Protein AF-A0A810Q673-F1 (afdb_monomer)

Secondary structure (DSSP, 8-state):
-----------SSS----EEEEEETTPPP-EE-TT---GGGSEEEEEE-SS-EEEEEE-TTS-EEEEEE-SSEEEEEESSPPEEPTTS-EE----S---

Sequence (99 aa):
MYSLTCYGRMWAKGGEIVFTYIVEKGANLKIHTPGIKDMSQIKTKTIQKPDCIYMQSDYPSGWHIEVEQRSDKIVIYSNYQLTQNEDGSFNAPTKLSDL

Radius of gyration: 13.74 Å; Cα contacts (8 Å, |Δi|>4): 172; chains: 1; bounding box: 32×30×33 Å

Foldseek 3Di:
DWDQPQDFDDDPDDDQGKRKGKFWPPDDEAEAEPPDPDPVQWDKDWDDDPFFIKIWIQHPQRKIKIWTHGPGIIMIIISDDWDADPVRYTYDDDHDDPD

Mean predicted aligned error: 8.16 Å

Solvent-accessible surface area (backbone atoms only — not comparable to full-atom values): 6146 Å² total; per-residue (Å²): 133,79,67,81,62,76,62,67,71,83,70,96,77,78,89,73,64,46,42,35,45,58,44,56,67,90,63,82,87,48,74,45,62,74,90,66,89,52,73,88,60,44,51,72,48,78,47,85,51,100,74,31,42,36,39,39,39,42,37,86,69,74,48,39,41,36,37,40,42,41,96,64,33,36,42,35,40,20,64,55,70,66,50,74,46,97,88,68,33,32,33,51,73,79,64,84,78,89,121

pLDDT: mean 78.64, std 20.81, range [30.67, 95.88]

Organism: NCBI:txid2714358

Nearest PDB structures (foldseek):
  3c6k-assembly1_A  TM=8.029E-01  e=5.233E-01  Homo sapiens
  3fek-assembly2_B  TM=4.983E-01  e=2.463E+00  Homo sapiens
  7sh2-assembly1_G  TM=8.357E-01  e=9.818E+00  Saccharomyces cerevisiae
  7stb-assembly1_F  TM=5.663E-01  e=6.666E+00  Saccharomyces cerevisiae S288C

Structure (mmCIF, N/CA/C/O backbone):
data_AF-A0A810Q673-F1
#
_entry.id   AF-A0A810Q673-F1
#
loop_
_atom_site.group_PDB
_atom_site.id
_atom_site.type_symbol
_atom_site.label_atom_id
_atom_site.label_alt_id
_atom_site.label_comp_id
_atom_site.label_asym_id
_atom_site.label_entity_id
_atom_site.label_seq_id
_atom_site.pdbx_PDB_ins_code
_atom_site.Cartn_x
_atom_site.Cartn_y
_atom_site.Cartn_z
_atom_site.occupancy
_atom_site.B_iso_or_equiv
_atom_site.auth_seq_id
_atom_site.auth_comp_id
_atom_site.auth_asym_id
_atom_site.auth_atom_id
_atom_site.pdbx_PDB_model_num
ATOM 1 N N . MET A 1 1 ? -7.934 -14.739 5.819 1.00 30.67 1 MET A N 1
ATOM 2 C CA . MET A 1 1 ? -8.261 -14.892 4.387 1.00 30.67 1 MET A CA 1
ATOM 3 C C . MET A 1 1 ? -8.503 -13.492 3.852 1.00 30.67 1 MET A C 1
ATOM 5 O O . MET A 1 1 ? -9.490 -12.886 4.238 1.00 30.67 1 MET A O 1
ATOM 9 N N . TYR A 1 2 ? -7.563 -12.924 3.098 1.00 37.31 2 TYR A N 1
ATOM 10 C CA . TYR A 1 2 ? -7.761 -11.609 2.487 1.00 37.31 2 TYR A CA 1
ATOM 11 C C . TYR A 1 2 ? -8.627 -11.811 1.243 1.00 37.31 2 TYR A C 1
ATOM 13 O O . TYR A 1 2 ? -8.223 -12.542 0.341 1.00 37.31 2 TYR A O 1
ATOM 21 N N . SER A 1 3 ? -9.834 -11.242 1.209 1.00 32.50 3 SER A N 1
ATOM 22 C CA . SER A 1 3 ? -10.621 -11.246 -0.026 1.00 32.50 3 SER A CA 1
ATOM 23 C C . SER A 1 3 ? -10.050 -10.170 -0.951 1.00 32.50 3 SER A C 1
ATOM 25 O O . SER A 1 3 ? -10.164 -8.975 -0.675 1.00 32.50 3 SER A O 1
ATOM 27 N N . LEU A 1 4 ? -9.384 -10.587 -2.029 1.00 38.06 4 LEU A N 1
ATOM 28 C CA . LEU A 1 4 ? -9.077 -9.713 -3.158 1.00 38.06 4 LEU A CA 1
ATOM 29 C C . LEU A 1 4 ? -10.390 -9.450 -3.890 1.00 38.06 4 LEU A C 1
ATOM 31 O O . LEU A 1 4 ? -10.757 -10.167 -4.816 1.00 38.06 4 LEU A O 1
ATOM 35 N N . THR A 1 5 ? -11.132 -8.447 -3.435 1.00 37.78 5 THR A N 1
ATOM 36 C CA . THR A 1 5 ? -12.312 -7.994 -4.164 1.00 37.78 5 THR A CA 1
ATOM 37 C C . THR A 1 5 ? -11.918 -6.767 -4.975 1.00 37.78 5 THR A C 1
ATOM 39 O O . THR A 1 5 ? -11.925 -5.644 -4.474 1.00 37.78 5 THR A O 1
ATOM 42 N N . CYS A 1 6 ? -11.509 -6.997 -6.225 1.00 33.91 6 CYS A N 1
ATOM 43 C CA . CYS A 1 6 ? -11.151 -5.958 -7.189 1.00 33.91 6 CYS A CA 1
ATOM 44 C C . CYS A 1 6 ? -12.400 -5.162 -7.614 1.00 33.91 6 CYS A C 1
ATOM 46 O O . CYS A 1 6 ? -12.950 -5.387 -8.688 1.00 33.91 6 CYS A O 1
ATOM 48 N N . TYR A 1 7 ? -12.871 -4.234 -6.782 1.00 41.34 7 TYR A N 1
ATOM 49 C CA . TYR A 1 7 ? -13.841 -3.224 -7.207 1.00 41.34 7 TYR A CA 1
ATOM 50 C C . TYR A 1 7 ? -13.082 -2.000 -7.723 1.00 41.34 7 TYR A C 1
ATOM 52 O O . TYR A 1 7 ? -12.580 -1.195 -6.943 1.00 41.34 7 TYR A O 1
ATOM 60 N N . GLY A 1 8 ? -12.984 -1.864 -9.047 1.00 38.12 8 GLY A N 1
ATOM 61 C CA . GLY A 1 8 ? -12.432 -0.670 -9.683 1.00 38.12 8 GLY A CA 1
ATOM 62 C C . GLY A 1 8 ? -13.309 0.548 -9.388 1.00 38.12 8 GLY A C 1
ATOM 63 O O . GLY A 1 8 ? -14.420 0.663 -9.902 1.00 38.12 8 GLY A O 1
ATOM 64 N N . ARG A 1 9 ? -12.821 1.467 -8.550 1.00 41.94 9 ARG A N 1
ATOM 65 C CA . ARG A 1 9 ? -13.411 2.798 -8.374 1.00 41.94 9 ARG A CA 1
ATOM 66 C C . ARG A 1 9 ? -12.855 3.699 -9.485 1.00 41.94 9 ARG A C 1
ATOM 68 O O . ARG A 1 9 ? -11.670 4.007 -9.493 1.00 41.94 9 ARG A O 1
ATOM 75 N N . MET A 1 10 ? -13.698 4.062 -10.453 1.00 33.75 10 MET A N 1
ATOM 76 C CA . MET A 1 10 ? -13.328 4.920 -11.586 1.00 33.75 10 MET A CA 1
ATOM 77 C C . MET A 1 10 ? -12.987 6.338 -11.105 1.00 33.75 10 MET A C 1
ATOM 79 O O . MET A 1 10 ? -13.864 7.046 -10.611 1.00 33.75 10 MET A O 1
ATOM 83 N N . TRP A 1 11 ? -11.747 6.785 -11.310 1.00 41.94 11 TRP A N 1
ATOM 84 C CA . TRP A 1 11 ? -11.432 8.213 -11.295 1.00 41.94 11 TRP A CA 1
ATOM 85 C C . TRP A 1 11 ? -11.829 8.824 -12.640 1.00 41.94 11 TRP A C 1
ATOM 87 O O . TRP A 1 11 ? -11.436 8.362 -13.713 1.00 41.94 11 TRP A O 1
ATOM 97 N N . ALA A 1 12 ? -12.645 9.874 -12.597 1.00 34.41 12 ALA A N 1
ATOM 98 C CA . ALA A 1 12 ? -13.044 10.618 -13.780 1.00 34.41 12 ALA A CA 1
ATOM 99 C C . ALA A 1 12 ? -11.884 11.498 -14.282 1.00 34.41 12 ALA A C 1
ATOM 101 O O . ALA A 1 12 ? -11.783 12.662 -13.909 1.00 34.41 12 ALA A O 1
ATOM 102 N N . LYS A 1 13 ? -11.015 10.923 -15.120 1.00 34.69 13 LYS A N 1
ATOM 103 C CA . LYS A 1 13 ? -10.470 11.468 -16.383 1.00 34.69 13 LYS A CA 1
ATOM 104 C C . LYS A 1 13 ? -9.359 10.528 -16.869 1.00 34.69 13 LYS A C 1
ATOM 106 O O . LYS A 1 13 ? -8.213 10.669 -16.475 1.00 34.69 13 LYS A O 1
ATOM 111 N N . GLY A 1 14 ? -9.722 9.601 -17.758 1.00 34.59 14 GLY A N 1
ATOM 112 C CA . GLY A 1 14 ? -8.768 8.798 -18.530 1.00 34.59 14 GLY A CA 1
ATOM 113 C C . GLY A 1 14 ? -8.248 7.538 -17.833 1.00 34.59 14 GLY A C 1
ATOM 114 O O . GLY A 1 14 ? -7.124 7.519 -17.372 1.00 34.59 14 GLY A O 1
ATOM 115 N N . GLY A 1 15 ? -9.052 6.472 -17.825 1.00 45.56 15 GLY A N 1
ATOM 116 C CA . GLY A 1 15 ? -8.596 5.096 -18.089 1.00 45.56 15 GLY A CA 1
ATOM 117 C C . GLY A 1 15 ? -7.502 4.426 -17.242 1.00 45.56 15 GLY A C 1
ATOM 118 O O . GLY A 1 15 ? -7.033 3.380 -17.677 1.00 45.56 15 GLY A O 1
ATOM 119 N N . GLU A 1 16 ? -7.083 4.943 -16.087 1.00 58.28 16 GLU A N 1
ATOM 120 C CA . GLU A 1 16 ? -6.071 4.258 -15.267 1.00 58.28 16 GLU A CA 1
ATOM 121 C C . GLU A 1 16 ? -6.689 3.158 -14.385 1.00 58.28 16 GLU A C 1
ATOM 123 O O . GLU A 1 16 ? -7.702 3.357 -13.706 1.00 58.28 16 GLU A O 1
ATOM 128 N N . ILE A 1 17 ? -6.090 1.963 -14.423 1.00 67.25 17 ILE A N 1
ATOM 129 C CA . ILE A 1 17 ? -6.483 0.809 -13.605 1.00 67.25 17 ILE A CA 1
ATOM 130 C C . ILE A 1 17 ? -6.152 1.111 -12.138 1.00 67.25 17 ILE A C 1
ATOM 132 O O . ILE A 1 17 ? -5.014 1.431 -11.807 1.00 67.25 17 ILE A O 1
ATOM 136 N N . VAL A 1 18 ? -7.138 0.962 -11.248 1.00 82.31 18 VAL A N 1
ATOM 137 C CA . VAL A 1 18 ? -6.950 1.094 -9.794 1.00 82.31 18 VAL A CA 1
ATOM 138 C C . VAL A 1 18 ? -7.094 -0.270 -9.133 1.00 82.31 18 VAL A C 1
ATOM 140 O O . VAL A 1 18 ? -8.163 -0.885 -9.169 1.00 82.31 18 VAL A O 1
ATOM 143 N N . PHE A 1 19 ? -6.033 -0.725 -8.474 1.00 87.94 19 PHE A N 1
ATOM 144 C CA . PHE A 1 19 ? -6.039 -1.926 -7.647 1.00 87.94 19 PHE A CA 1
ATOM 145 C C . PHE A 1 19 ? -6.485 -1.571 -6.230 1.00 87.94 19 PHE A C 1
ATOM 147 O O . PHE A 1 19 ? -5.913 -0.678 -5.605 1.00 87.94 19 PHE A O 1
ATOM 154 N N . THR A 1 20 ? -7.505 -2.270 -5.726 1.00 90.94 20 THR A N 1
ATOM 155 C CA . THR A 1 20 ? -8.077 -2.024 -4.395 1.00 90.94 20 THR A CA 1
ATOM 156 C C . THR A 1 20 ? -7.857 -3.223 -3.484 1.00 90.94 20 THR A C 1
ATOM 158 O O . THR A 1 20 ? -8.160 -4.354 -3.862 1.00 90.94 20 THR A O 1
ATOM 161 N N . TYR A 1 21 ? -7.377 -2.969 -2.268 1.00 89.19 21 TYR A N 1
ATOM 162 C CA . TYR A 1 21 ? -7.133 -3.989 -1.250 1.00 89.19 21 TYR A CA 1
ATOM 163 C C . TYR A 1 21 ? -7.847 -3.605 0.043 1.00 89.19 21 TYR A C 1
ATOM 165 O O . TYR A 1 21 ? -7.806 -2.448 0.463 1.00 89.19 21 TYR A O 1
ATOM 173 N N . ILE A 1 22 ? -8.496 -4.580 0.680 1.00 91.06 22 ILE A N 1
ATOM 174 C CA . ILE A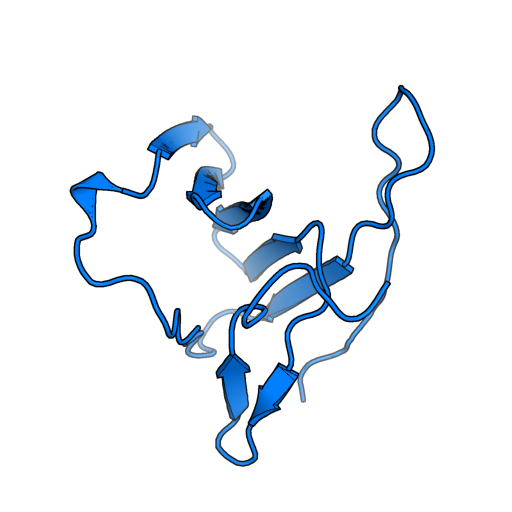 1 22 ? -9.186 -4.397 1.958 1.00 91.06 22 ILE A CA 1
ATOM 175 C C . ILE A 1 22 ? -8.465 -5.227 3.012 1.00 91.06 22 ILE A C 1
ATOM 177 O O . ILE A 1 22 ? -8.297 -6.439 2.869 1.00 91.06 22 ILE A O 1
ATOM 181 N N . VAL A 1 23 ? -8.041 -4.553 4.074 1.00 88.00 23 VAL A N 1
ATOM 182 C CA . VAL A 1 23 ? -7.408 -5.165 5.236 1.00 88.00 23 VAL A CA 1
ATOM 183 C C . VAL A 1 23 ? -8.376 -5.047 6.405 1.00 88.00 23 VAL A C 1
ATOM 185 O O . VAL A 1 23 ? -8.686 -3.946 6.860 1.00 88.00 23 VAL A O 1
ATOM 188 N N . GLU A 1 24 ? -8.867 -6.192 6.869 1.00 87.38 24 GLU A N 1
ATOM 189 C CA . GLU A 1 24 ? -9.787 -6.280 8.004 1.00 87.38 24 GLU A CA 1
ATOM 190 C C . GLU A 1 24 ? -9.116 -5.859 9.317 1.00 87.38 24 GLU A C 1
ATOM 192 O O . GLU A 1 24 ? -7.899 -5.992 9.496 1.00 87.38 24 GLU A O 1
ATOM 197 N N . LYS A 1 25 ? -9.919 -5.383 10.273 1.00 80.25 25 LYS A N 1
ATOM 198 C CA . LYS A 1 25 ? -9.446 -5.022 11.614 1.00 80.25 25 LYS A CA 1
ATOM 199 C C . LYS A 1 25 ? -8.620 -6.144 12.251 1.00 80.25 25 LYS A C 1
ATOM 201 O O . LYS A 1 25 ? -9.045 -7.293 12.318 1.00 80.25 25 LYS A O 1
ATOM 206 N N . GLY A 1 26 ? -7.456 -5.780 12.788 1.00 76.25 26 GLY A N 1
ATOM 207 C CA . GLY A 1 26 ? -6.552 -6.703 13.481 1.00 76.25 26 GLY A CA 1
ATOM 208 C C . GLY A 1 26 ? -5.562 -7.431 12.569 1.00 76.25 26 GLY A C 1
ATOM 209 O O . GLY A 1 26 ? -4.640 -8.062 13.080 1.00 76.25 26 GLY A O 1
ATOM 210 N N . ALA A 1 27 ? -5.688 -7.313 11.244 1.00 79.19 27 ALA A N 1
ATOM 211 C CA . ALA A 1 27 ? -4.649 -7.765 10.330 1.00 79.19 27 ALA A CA 1
ATOM 212 C C . ALA A 1 27 ? -3.485 -6.761 10.288 1.00 79.19 27 ALA A C 1
ATOM 214 O O . ALA A 1 27 ? -3.686 -5.546 10.279 1.00 79.19 27 ALA A O 1
ATOM 215 N N . ASN A 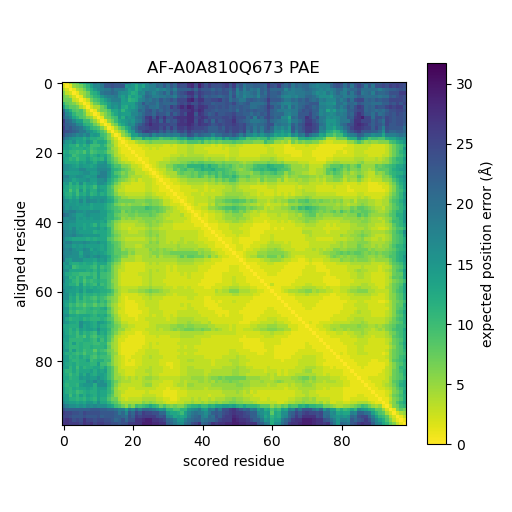1 28 ? -2.255 -7.275 10.252 1.00 78.00 28 ASN A N 1
ATOM 216 C CA . ASN A 1 28 ? -1.061 -6.450 10.108 1.00 78.00 28 ASN A CA 1
ATOM 217 C C . ASN A 1 28 ? -0.777 -6.224 8.617 1.00 78.00 28 ASN A C 1
ATOM 219 O O . ASN A 1 28 ? -0.531 -7.182 7.885 1.00 78.00 28 ASN A O 1
ATOM 223 N N . LEU A 1 29 ? -0.828 -4.971 8.166 1.00 82.31 29 LEU A N 1
ATOM 224 C CA . LEU A 1 29 ? -0.448 -4.597 6.808 1.00 82.31 29 LEU A CA 1
ATOM 225 C C . LEU A 1 29 ? 1.019 -4.178 6.793 1.00 82.31 29 LEU A C 1
ATOM 227 O O . LEU A 1 29 ? 1.400 -3.191 7.420 1.00 82.31 29 LEU A O 1
ATOM 231 N N . LYS A 1 30 ? 1.819 -4.882 5.998 1.00 90.06 30 LYS A N 1
ATOM 232 C CA . LYS A 1 30 ? 3.212 -4.530 5.741 1.00 90.06 30 LYS A CA 1
ATOM 233 C C . LYS A 1 30 ? 3.438 -4.426 4.241 1.00 90.06 30 LYS A C 1
ATOM 235 O O . LYS A 1 30 ? 3.252 -5.410 3.529 1.00 90.06 30 LYS A O 1
ATOM 240 N N . ILE A 1 31 ? 3.840 -3.243 3.780 1.00 90.25 31 ILE A N 1
ATOM 241 C CA . ILE A 1 31 ? 4.211 -3.000 2.384 1.00 90.25 31 ILE A CA 1
ATOM 242 C C . ILE A 1 31 ? 5.689 -2.623 2.335 1.00 90.25 31 ILE A C 1
ATOM 244 O O . ILE A 1 31 ? 6.109 -1.621 2.912 1.00 90.25 31 ILE A O 1
ATOM 248 N N . HIS A 1 32 ? 6.483 -3.436 1.655 1.00 91.31 32 HIS A N 1
ATOM 249 C CA . HIS A 1 32 ? 7.878 -3.160 1.364 1.00 91.31 32 HIS A CA 1
ATOM 250 C C . HIS A 1 32 ? 7.974 -2.205 0.178 1.00 91.31 32 HIS A C 1
ATOM 252 O O . HIS A 1 32 ? 7.376 -2.452 -0.866 1.00 91.31 32 HIS A O 1
ATOM 258 N N . THR A 1 33 ? 8.757 -1.136 0.316 1.00 89.12 33 THR A N 1
ATOM 259 C CA . THR A 1 33 ? 8.983 -0.138 -0.743 1.00 89.12 33 THR A CA 1
ATOM 260 C C . THR A 1 33 ? 10.432 -0.197 -1.247 1.00 89.12 33 THR A C 1
ATOM 262 O O . THR A 1 33 ? 11.219 0.718 -0.979 1.00 89.12 33 THR A O 1
ATOM 265 N N . PRO A 1 34 ? 10.841 -1.297 -1.909 1.00 85.38 34 PRO A N 1
ATOM 266 C CA . PRO A 1 34 ? 12.202 -1.459 -2.414 1.00 85.38 34 PRO A CA 1
ATOM 267 C C . PRO A 1 34 ? 12.594 -0.321 -3.364 1.00 85.38 34 PRO A C 1
ATOM 269 O O . PRO A 1 34 ? 11.798 0.156 -4.168 1.00 85.38 34 PRO A O 1
ATOM 272 N N . GLY A 1 35 ? 13.851 0.112 -3.280 1.00 82.44 35 GLY A N 1
ATOM 273 C CA . GLY A 1 35 ? 14.386 1.184 -4.123 1.00 82.44 35 GLY A CA 1
ATOM 274 C C . GLY A 1 35 ? 14.186 2.600 -3.578 1.00 82.44 35 GLY A C 1
ATOM 275 O O . GLY A 1 35 ? 14.831 3.517 -4.085 1.00 82.44 35 GLY A O 1
ATOM 276 N N . ILE A 1 36 ? 13.392 2.784 -2.519 1.00 85.56 36 ILE A N 1
ATOM 277 C CA . ILE A 1 36 ? 13.332 4.050 -1.781 1.00 85.56 36 ILE A CA 1
ATOM 278 C C . ILE A 1 36 ? 14.443 4.070 -0.737 1.00 85.56 36 ILE A C 1
ATOM 280 O O . ILE A 1 36 ? 14.471 3.245 0.173 1.00 85.56 36 ILE A O 1
ATOM 284 N N . LYS A 1 37 ? 15.388 4.998 -0.901 1.00 84.00 37 LYS A N 1
ATOM 285 C CA . LYS A 1 37 ? 16.545 5.148 0.000 1.00 84.00 37 LYS A CA 1
ATOM 286 C C . LYS A 1 37 ? 16.323 6.206 1.072 1.00 84.00 37 LYS A C 1
ATOM 288 O O . LYS A 1 37 ? 16.967 6.159 2.112 1.00 84.00 37 LYS A O 1
ATOM 293 N N . ASP A 1 38 ? 15.440 7.157 0.793 1.00 85.81 38 ASP A N 1
ATOM 294 C CA . ASP A 1 38 ? 15.134 8.278 1.668 1.00 85.81 38 ASP A CA 1
ATOM 295 C C . ASP A 1 38 ? 13.635 8.588 1.584 1.00 85.81 38 ASP A C 1
ATOM 297 O O . ASP A 1 38 ? 13.069 8.694 0.496 1.00 85.81 38 ASP A O 1
ATOM 301 N N . MET A 1 39 ? 12.997 8.734 2.745 1.00 84.06 39 MET A N 1
ATOM 302 C CA . MET A 1 39 ? 11.576 9.056 2.866 1.00 84.06 39 MET A CA 1
ATOM 303 C C . MET A 1 39 ? 11.250 10.459 2.348 1.00 84.06 39 MET A C 1
ATOM 305 O O . MET A 1 39 ? 10.117 10.691 1.935 1.00 84.06 39 MET A O 1
ATOM 309 N N . SER A 1 40 ? 12.227 11.374 2.302 1.00 90.31 40 SER A N 1
ATOM 310 C CA . SER A 1 40 ? 12.062 12.712 1.714 1.00 90.31 40 SER A CA 1
ATOM 311 C C . SER A 1 40 ? 11.704 12.677 0.220 1.00 90.31 40 SER A C 1
ATOM 313 O O . SER A 1 40 ? 11.169 13.643 -0.322 1.00 90.31 40 SER A O 1
ATOM 315 N N . GLN A 1 41 ? 11.964 11.547 -0.448 1.00 88.31 41 GLN A N 1
ATOM 316 C CA . GLN A 1 41 ? 11.636 11.320 -1.855 1.00 88.31 41 GLN A CA 1
ATOM 317 C C . GLN A 1 41 ? 10.142 11.067 -2.079 1.00 88.31 41 GLN A C 1
ATOM 319 O O . GLN A 1 41 ? 9.669 11.184 -3.209 1.00 88.31 41 GLN A O 1
ATOM 324 N N . ILE A 1 42 ? 9.409 10.701 -1.026 1.00 92.19 42 ILE A N 1
ATOM 325 C CA . ILE A 1 42 ? 7.983 10.399 -1.087 1.00 92.19 42 ILE A CA 1
ATOM 326 C C . ILE A 1 42 ? 7.217 11.671 -0.740 1.00 92.19 42 ILE A C 1
ATOM 328 O O . ILE A 1 42 ? 7.377 12.235 0.343 1.00 92.19 42 ILE A O 1
ATOM 332 N N . LYS A 1 43 ? 6.334 12.108 -1.637 1.00 95.00 43 LYS A N 1
ATOM 333 C CA . LYS A 1 43 ? 5.399 13.186 -1.312 1.00 95.00 43 LYS A CA 1
ATOM 334 C C . LYS A 1 43 ? 4.207 12.570 -0.609 1.00 95.00 43 LYS A C 1
ATOM 336 O O . LYS A 1 43 ? 3.487 11.778 -1.207 1.00 95.00 43 LYS A O 1
ATOM 341 N N . THR A 1 44 ? 4.010 12.925 0.652 1.00 94.00 44 THR A N 1
ATOM 342 C CA . THR A 1 44 ? 2.912 12.395 1.456 1.00 94.00 44 THR A CA 1
ATOM 343 C C . THR A 1 44 ? 1.928 13.491 1.829 1.00 94.00 44 THR A C 1
ATOM 345 O O . THR A 1 44 ? 2.290 14.648 2.053 1.00 94.00 44 THR A O 1
ATOM 348 N N . LYS A 1 45 ? 0.653 13.121 1.895 1.00 95.25 45 LYS A N 1
ATOM 349 C CA . LYS A 1 45 ? -0.424 13.973 2.386 1.00 95.25 45 LYS A CA 1
ATOM 350 C C . LYS A 1 45 ? -1.311 13.158 3.308 1.00 95.25 45 LYS A C 1
ATOM 352 O O . LYS A 1 45 ? -1.821 12.118 2.908 1.00 95.25 45 LYS A O 1
ATOM 357 N N . THR A 1 46 ? -1.553 13.680 4.504 1.00 95.88 46 THR A N 1
ATOM 358 C CA . THR A 1 46 ? -2.488 13.086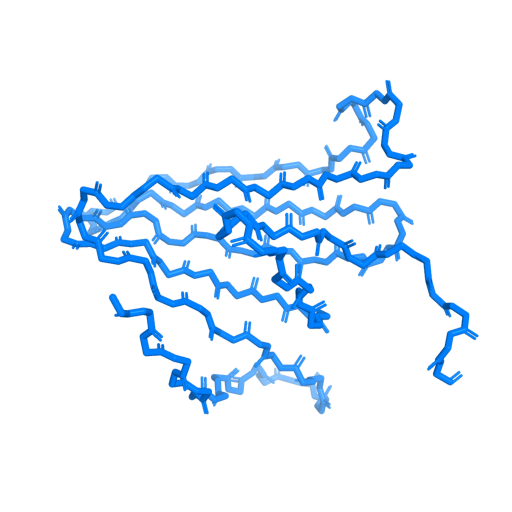 5.464 1.00 95.88 46 THR A CA 1
ATOM 359 C C . THR A 1 46 ? -3.623 14.060 5.730 1.00 95.88 46 THR A C 1
ATOM 361 O O . THR A 1 46 ? -3.394 15.233 6.020 1.00 95.88 46 THR A O 1
ATOM 364 N N . ILE A 1 47 ? -4.856 13.578 5.624 1.00 94.44 47 ILE A N 1
ATOM 365 C CA . ILE A 1 47 ? -6.082 14.332 5.868 1.00 94.44 47 ILE A CA 1
ATOM 366 C C . ILE A 1 47 ? -6.903 13.544 6.882 1.00 94.44 47 ILE A C 1
ATOM 368 O O . ILE A 1 47 ? -7.299 12.411 6.616 1.00 94.44 47 ILE A O 1
ATOM 372 N N . GLN A 1 48 ? -7.191 14.143 8.031 1.00 93.56 48 GLN A N 1
ATOM 373 C CA . GLN A 1 48 ? -8.151 13.571 8.970 1.00 93.56 48 GLN A CA 1
ATOM 374 C C . GLN A 1 48 ? -9.563 13.967 8.533 1.00 93.56 48 GLN A C 1
ATOM 376 O O . GLN A 1 48 ? -9.857 15.152 8.369 1.00 93.56 48 GLN A O 1
ATOM 381 N N . LYS A 1 49 ? -10.421 12.974 8.312 1.00 91.25 49 LYS A N 1
ATOM 382 C CA . LYS A 1 49 ? -11.849 13.133 8.032 1.00 91.25 49 LYS A CA 1
ATOM 383 C C . LYS A 1 49 ? -12.650 12.609 9.232 1.00 91.25 49 LYS A C 1
ATOM 385 O O . LYS A 1 49 ? -12.102 11.864 10.043 1.00 91.25 49 LYS A O 1
ATOM 390 N N . PRO A 1 50 ? -13.940 12.964 9.365 1.00 92.19 50 PRO A N 1
ATOM 391 C CA . PRO A 1 50 ? -14.768 12.473 10.469 1.00 92.19 50 PRO A CA 1
ATOM 392 C C . PRO A 1 50 ? -14.879 10.942 10.535 1.00 92.19 50 PRO A C 1
ATOM 394 O O . PRO A 1 50 ? -15.049 10.385 11.614 1.00 92.19 50 PRO A O 1
ATOM 397 N N . ASP A 1 51 ? -14.794 10.267 9.387 1.00 90.56 51 ASP A N 1
ATOM 398 C CA . ASP A 1 51 ? -15.006 8.828 9.230 1.00 90.56 51 ASP A CA 1
ATOM 399 C C . ASP A 1 51 ? -13.717 8.024 8.992 1.00 90.56 51 ASP A C 1
ATOM 401 O O . ASP A 1 51 ? -13.720 6.799 9.145 1.00 90.56 51 ASP A O 1
ATOM 405 N N . CYS A 1 52 ? -12.615 8.681 8.617 1.00 92.38 52 CYS A N 1
ATOM 406 C CA . CYS A 1 52 ? -11.342 8.017 8.354 1.00 92.38 52 CYS A CA 1
ATOM 407 C C . CYS A 1 52 ? -10.132 8.954 8.439 1.00 92.38 52 CYS A C 1
ATOM 409 O O . CYS A 1 52 ? -10.233 10.172 8.299 1.00 92.38 52 CYS A O 1
ATOM 411 N N . ILE A 1 53 ? -8.949 8.365 8.596 1.00 94.31 53 ILE A N 1
ATOM 412 C CA . ILE A 1 53 ? -7.689 9.032 8.269 1.00 94.31 53 ILE A CA 1
ATOM 413 C C . ILE A 1 53 ? -7.353 8.653 6.833 1.00 94.31 53 ILE A C 1
ATOM 415 O O . ILE A 1 53 ? -7.215 7.476 6.507 1.00 94.31 53 ILE A O 1
ATOM 419 N N . TYR A 1 54 ? -7.246 9.653 5.970 1.00 93.88 54 TYR A N 1
ATOM 420 C CA . TYR A 1 54 ? -6.858 9.476 4.583 1.00 93.88 54 TYR A CA 1
ATOM 421 C C . TYR A 1 54 ? -5.385 9.828 4.407 1.00 93.88 54 TYR A C 1
ATOM 423 O O . TYR A 1 54 ? -4.954 10.914 4.796 1.00 93.88 54 TYR A O 1
ATOM 431 N N . MET A 1 55 ? -4.626 8.931 3.796 1.00 94.69 55 MET A N 1
ATOM 432 C CA . MET A 1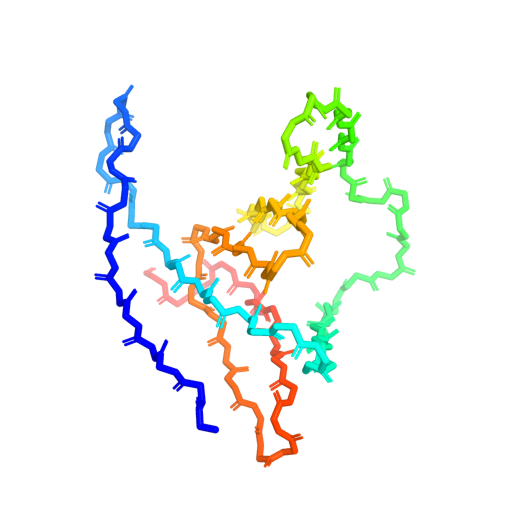 55 ? -3.227 9.125 3.446 1.00 94.69 55 MET A CA 1
ATOM 433 C C . MET A 1 55 ? -3.050 8.950 1.945 1.00 94.69 55 MET A C 1
ATOM 435 O O . MET A 1 55 ? -3.621 8.042 1.356 1.00 94.69 55 MET A O 1
ATOM 439 N N . GLN A 1 56 ? -2.225 9.789 1.345 1.00 94.94 56 GLN A N 1
ATOM 440 C CA . GLN A 1 56 ? -1.797 9.687 -0.042 1.00 94.94 56 GLN A CA 1
ATOM 441 C C . GLN A 1 56 ? -0.275 9.757 -0.075 1.00 94.94 56 GLN A C 1
ATOM 443 O O . GLN A 1 56 ? 0.309 10.606 0.604 1.00 94.94 56 GLN A O 1
ATOM 448 N N . SER A 1 57 ? 0.345 8.893 -0.872 1.00 94.31 57 SER A N 1
ATOM 449 C CA . SER A 1 57 ? 1.788 8.861 -1.086 1.00 94.31 57 SER A CA 1
ATOM 450 C C . SER A 1 57 ? 2.099 8.741 -2.574 1.00 94.31 57 SER A C 1
ATOM 452 O O . SER A 1 57 ? 1.718 7.768 -3.224 1.00 94.31 57 SER A O 1
ATOM 454 N N . ASP A 1 58 ? 2.842 9.715 -3.088 1.00 92.94 58 ASP A N 1
ATOM 455 C CA . ASP A 1 58 ? 3.366 9.737 -4.449 1.00 92.94 58 ASP A CA 1
ATOM 456 C C . ASP A 1 58 ? 4.866 9.423 -4.420 1.00 92.94 58 ASP A C 1
ATOM 458 O O . ASP A 1 58 ? 5.670 10.169 -3.846 1.00 92.94 58 ASP A O 1
ATOM 462 N N . TYR A 1 59 ? 5.241 8.303 -5.036 1.00 91.75 59 TYR A N 1
ATOM 463 C CA . TYR A 1 59 ? 6.616 7.819 -5.110 1.00 91.75 59 TYR A CA 1
ATOM 464 C C . TYR A 1 59 ? 7.299 8.301 -6.400 1.00 91.75 59 TYR A C 1
ATOM 466 O O . TYR A 1 59 ? 6.657 8.411 -7.447 1.00 91.75 59 TYR A O 1
ATOM 474 N N . PRO A 1 60 ? 8.628 8.521 -6.386 1.00 88.75 60 PRO A N 1
ATOM 475 C CA . PRO A 1 60 ? 9.368 9.016 -7.553 1.00 88.75 60 PRO A CA 1
ATOM 476 C C . PRO A 1 60 ? 9.347 8.051 -8.749 1.00 88.75 60 PRO A C 1
ATOM 478 O O . PRO A 1 60 ? 9.610 8.462 -9.874 1.00 88.75 60 PRO A O 1
ATOM 481 N N . SER A 1 61 ? 9.025 6.775 -8.524 1.00 85.19 61 SER A N 1
ATOM 482 C CA . SER A 1 61 ? 8.819 5.760 -9.562 1.00 85.19 61 SER A CA 1
ATOM 483 C C . SER A 1 61 ? 7.447 5.840 -10.243 1.00 85.19 61 SER A C 1
ATOM 485 O O . SER A 1 61 ? 7.085 4.917 -10.964 1.00 85.19 61 SER A O 1
ATOM 487 N N . GLY A 1 62 ? 6.650 6.881 -9.985 1.00 87.62 62 GLY A N 1
ATOM 488 C CA . GLY A 1 62 ? 5.290 7.015 -10.513 1.00 87.62 62 GLY A CA 1
ATOM 489 C C . GLY A 1 62 ? 4.259 6.119 -9.821 1.00 87.62 62 GLY A C 1
ATOM 490 O O . GLY A 1 62 ? 3.098 6.109 -10.221 1.00 87.62 62 GLY A O 1
ATOM 491 N N . TRP A 1 63 ? 4.657 5.360 -8.795 1.00 90.56 63 TRP A N 1
ATOM 492 C CA . TRP A 1 63 ? 3.708 4.623 -7.968 1.00 90.56 63 TRP A CA 1
ATOM 493 C C . TRP A 1 63 ? 2.962 5.583 -7.049 1.00 90.56 63 TRP A C 1
ATOM 495 O O . TRP A 1 63 ? 3.561 6.385 -6.333 1.00 90.56 63 TRP A O 1
ATOM 505 N N . HIS A 1 64 ? 1.647 5.476 -7.090 1.00 92.38 64 HIS A N 1
ATOM 506 C CA . HIS A 1 64 ? 0.712 6.253 -6.314 1.00 92.38 64 HIS A CA 1
ATOM 507 C C . HIS A 1 64 ? -0.130 5.297 -5.479 1.00 92.38 64 HIS A C 1
ATOM 509 O O . HIS A 1 64 ? -0.708 4.336 -5.998 1.00 92.38 64 HIS A O 1
ATOM 515 N N . ILE A 1 65 ? -0.193 5.573 -4.182 1.00 92.88 65 ILE A N 1
ATOM 516 C CA . ILE A 1 65 ? -0.980 4.800 -3.230 1.00 92.88 65 ILE A CA 1
ATOM 517 C C . ILE A 1 65 ? -1.769 5.734 -2.323 1.00 92.88 65 ILE A C 1
ATOM 519 O O . ILE A 1 65 ? -1.244 6.703 -1.771 1.00 92.88 65 ILE A O 1
ATOM 523 N N . GLU A 1 66 ? -3.032 5.388 -2.133 1.00 94.81 66 GLU A N 1
ATOM 524 C CA . GLU A 1 66 ? -3.936 6.025 -1.193 1.00 94.81 66 GLU A CA 1
ATOM 525 C C . GLU A 1 66 ? -4.383 5.000 -0.156 1.00 94.81 66 GLU A C 1
ATOM 527 O O . GLU A 1 66 ? -4.585 3.823 -0.457 1.00 94.81 66 GLU A O 1
ATOM 532 N N . VAL A 1 67 ? -4.552 5.447 1.081 1.00 9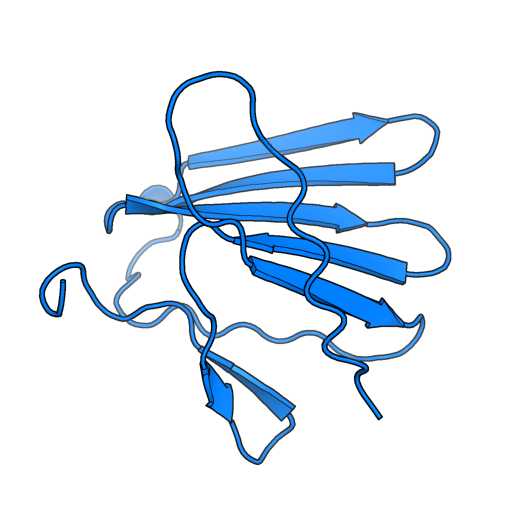2.81 67 VAL A N 1
ATOM 533 C CA . VAL A 1 67 ? -4.973 4.613 2.200 1.00 92.81 67 VAL A CA 1
ATOM 534 C C . VAL A 1 67 ? -6.072 5.334 2.966 1.00 92.81 67 VAL A C 1
ATOM 536 O O . VAL A 1 67 ? -5.868 6.421 3.500 1.00 92.81 67 VAL A O 1
ATOM 539 N N . GLU A 1 68 ? -7.242 4.712 3.055 1.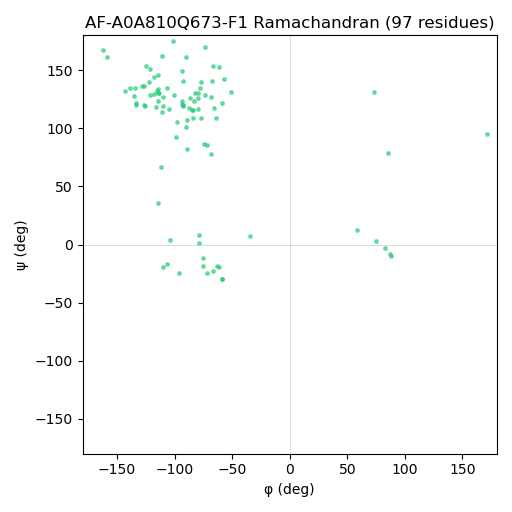00 93.94 68 GLU A N 1
ATOM 540 C CA . GLU A 1 68 ? -8.302 5.088 3.984 1.00 93.94 68 GLU A CA 1
ATOM 541 C C . GLU A 1 68 ? -8.237 4.175 5.207 1.00 93.94 68 GLU A C 1
ATOM 543 O O . GLU A 1 68 ? -8.653 3.015 5.162 1.00 93.94 68 GLU A O 1
ATOM 548 N N . GLN A 1 69 ? -7.752 4.705 6.324 1.00 91.50 69 GLN A N 1
ATOM 549 C CA . GLN A 1 69 ? -7.802 4.024 7.608 1.00 91.50 69 GLN A CA 1
ATOM 550 C C . GLN A 1 69 ? -9.115 4.366 8.317 1.00 91.50 69 GLN A C 1
ATOM 552 O O . GLN A 1 69 ? -9.309 5.485 8.797 1.00 91.50 69 GLN A O 1
ATOM 557 N N . ARG A 1 70 ? -10.024 3.393 8.368 1.00 92.50 70 ARG A N 1
ATOM 558 C CA . ARG A 1 70 ? -11.305 3.453 9.084 1.00 92.50 70 ARG A CA 1
ATOM 559 C C . ARG A 1 70 ? -11.190 2.692 10.409 1.00 92.50 70 ARG A C 1
ATOM 561 O O . ARG A 1 70 ? -10.169 2.073 10.704 1.00 92.50 70 ARG A O 1
ATOM 568 N N . SER A 1 71 ? -12.235 2.736 11.231 1.00 90.06 71 SER A N 1
ATOM 569 C CA . SER A 1 71 ? -12.259 2.062 12.541 1.00 90.06 71 SER A CA 1
ATOM 570 C C . SER A 1 71 ? -12.368 0.531 12.453 1.00 90.06 71 SER A C 1
ATOM 572 O O . SER A 1 71 ? -11.977 -0.178 13.387 1.00 90.06 71 SER A O 1
ATOM 574 N N . ASP A 1 72 ? -12.908 0.023 11.347 1.00 90.00 72 ASP A N 1
ATOM 575 C CA . ASP A 1 72 ? -13.216 -1.384 11.083 1.00 90.00 72 ASP A CA 1
ATOM 576 C C . ASP A 1 72 ? -12.313 -2.022 10.018 1.00 90.00 72 ASP A C 1
ATOM 578 O O . ASP A 1 72 ? -12.206 -3.245 9.962 1.00 90.00 72 ASP A O 1
ATOM 582 N N . LYS A 1 73 ? -11.650 -1.218 9.184 1.00 90.44 73 LYS A N 1
ATOM 583 C CA . LYS A 1 73 ? -10.802 -1.704 8.090 1.00 90.44 73 LYS A CA 1
ATOM 584 C C . LYS A 1 73 ? -9.839 -0.643 7.582 1.00 90.44 73 LYS A C 1
ATOM 586 O O . LYS A 1 73 ? -10.000 0.550 7.832 1.00 90.44 73 LYS A O 1
ATOM 591 N N . ILE A 1 74 ? -8.882 -1.090 6.784 1.00 90.50 74 ILE A N 1
ATOM 592 C CA . ILE A 1 74 ? -8.041 -0.235 5.953 1.00 90.50 74 ILE A CA 1
ATOM 593 C C . ILE A 1 74 ? -8.372 -0.542 4.493 1.00 90.50 74 ILE A C 1
ATOM 595 O O . ILE A 1 74 ? -8.406 -1.707 4.095 1.00 90.50 74 ILE A O 1
ATOM 599 N N . VAL A 1 75 ? -8.626 0.497 3.702 1.00 91.81 75 VAL A N 1
ATOM 600 C CA . VAL A 1 75 ? -8.807 0.382 2.250 1.00 91.81 75 VAL A CA 1
ATOM 601 C C . VAL A 1 75 ? -7.610 1.021 1.571 1.00 91.81 75 VAL A C 1
ATOM 603 O O . VAL A 1 75 ? -7.274 2.163 1.869 1.00 91.81 75 VAL A O 1
ATOM 606 N N . ILE A 1 76 ? -6.965 0.281 0.679 1.00 92.25 76 ILE A N 1
ATOM 607 C CA . ILE A 1 76 ? -5.783 0.721 -0.057 1.00 92.25 76 ILE A 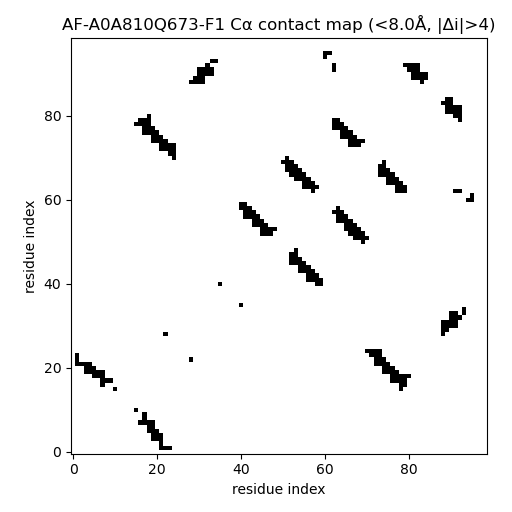CA 1
ATOM 608 C C . ILE A 1 76 ? -6.158 0.815 -1.526 1.00 92.25 76 ILE A C 1
ATOM 610 O O . ILE A 1 76 ? -6.684 -0.151 -2.078 1.00 92.25 76 ILE A O 1
ATOM 614 N N . TYR A 1 77 ? -5.834 1.936 -2.154 1.00 92.12 77 TYR A N 1
ATOM 615 C CA . TYR A 1 77 ? -5.942 2.135 -3.592 1.00 92.12 77 TYR A CA 1
ATOM 616 C C . TYR A 1 77 ? -4.543 2.326 -4.160 1.00 92.12 77 TYR A C 1
ATOM 618 O O . TYR A 1 77 ? -3.745 3.071 -3.600 1.00 92.12 77 TYR A O 1
ATOM 626 N N . SER A 1 78 ? -4.229 1.643 -5.252 1.00 90.69 78 SER A N 1
ATOM 627 C CA . SER A 1 78 ? -2.907 1.682 -5.870 1.00 90.69 78 SER A CA 1
ATOM 628 C C . SER A 1 78 ? -3.045 1.739 -7.385 1.00 90.69 78 SER A C 1
ATOM 630 O O . SER A 1 78 ? -3.820 0.971 -7.956 1.00 90.69 78 SER A O 1
ATOM 632 N N . ASN A 1 79 ? -2.287 2.618 -8.043 1.00 90.31 79 ASN A N 1
ATOM 633 C CA . ASN A 1 79 ? -2.260 2.699 -9.512 1.00 90.31 79 ASN A CA 1
ATOM 634 C C . ASN A 1 79 ? -1.464 1.552 -10.169 1.00 90.31 79 ASN A C 1
ATOM 636 O O . ASN A 1 79 ? -1.567 1.326 -11.369 1.00 90.31 79 ASN A O 1
ATOM 640 N N . TYR A 1 80 ? -0.708 0.789 -9.377 1.00 88.50 80 TYR A N 1
ATOM 641 C CA . TYR A 1 80 ? -0.030 -0.438 -9.798 1.00 88.50 80 TYR A CA 1
ATOM 642 C C . TYR A 1 80 ? -0.416 -1.620 -8.908 1.00 88.50 80 TYR A C 1
ATOM 644 O O . TYR A 1 80 ? -0.764 -1.451 -7.734 1.00 88.50 80 TYR A O 1
ATOM 652 N N . GLN A 1 81 ? -0.337 -2.834 -9.449 1.00 88.44 81 GLN A N 1
ATOM 653 C CA . GLN A 1 81 ? -0.580 -4.042 -8.669 1.00 88.44 81 GLN A CA 1
ATOM 654 C C . GLN A 1 81 ? 0.527 -4.234 -7.625 1.00 88.44 81 GLN A C 1
ATOM 656 O O . GLN A 1 81 ? 1.702 -3.995 -7.899 1.00 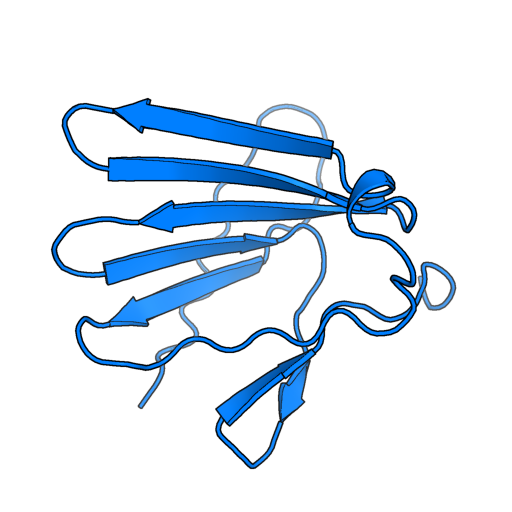88.44 81 GLN A O 1
ATOM 661 N N . LEU A 1 82 ? 0.145 -4.677 -6.427 1.00 89.12 82 LEU A N 1
ATOM 662 C CA . LEU A 1 82 ? 1.078 -5.074 -5.381 1.00 89.12 82 LEU A CA 1
ATOM 663 C C . LEU A 1 82 ? 1.331 -6.57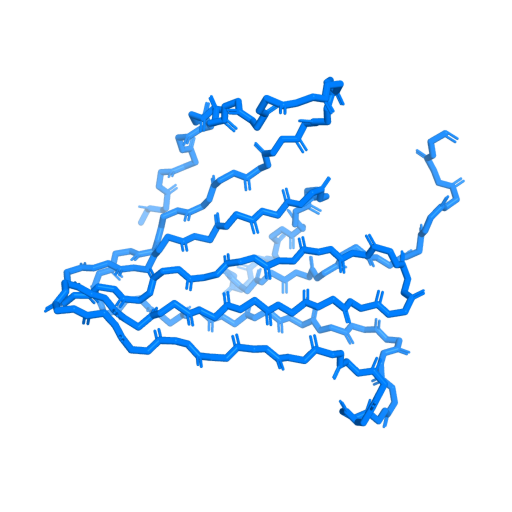4 -5.485 1.00 89.12 82 LEU A C 1
ATOM 665 O O . LEU A 1 82 ? 0.399 -7.353 -5.699 1.00 89.12 82 LEU A O 1
ATOM 669 N N . THR A 1 83 ? 2.575 -6.984 -5.271 1.00 89.94 83 THR A N 1
ATOM 670 C CA . THR A 1 83 ? 2.935 -8.405 -5.248 1.00 89.94 83 THR A CA 1
ATOM 671 C C . THR A 1 83 ? 2.864 -8.910 -3.818 1.00 89.94 83 THR A C 1
ATOM 673 O O . THR A 1 83 ? 3.579 -8.402 -2.957 1.00 89.94 83 THR A O 1
ATOM 676 N N . GLN A 1 84 ? 2.004 -9.891 -3.551 1.00 88.25 84 GLN A N 1
ATOM 677 C CA . GLN A 1 84 ? 1.927 -10.523 -2.237 1.00 88.25 84 GLN A CA 1
ATOM 678 C C . GLN A 1 84 ? 3.071 -11.530 -2.060 1.00 88.25 84 GLN A C 1
ATOM 680 O O . GLN A 1 84 ? 3.344 -12.330 -2.952 1.00 88.25 84 GLN A O 1
ATOM 685 N N . ASN A 1 85 ? 3.722 -11.489 -0.903 1.00 88.62 85 ASN A N 1
ATOM 686 C CA . ASN A 1 85 ? 4.753 -12.432 -0.486 1.00 88.62 85 ASN A CA 1
ATOM 687 C C . ASN A 1 85 ? 4.128 -13.621 0.270 1.00 88.62 85 ASN A C 1
ATOM 689 O O . ASN A 1 85 ? 3.016 -13.523 0.794 1.00 88.62 85 ASN A O 1
ATOM 693 N N . GLU A 1 86 ? 4.860 -14.734 0.388 1.00 89.12 86 GLU A N 1
ATOM 694 C CA . GLU A 1 86 ? 4.406 -15.933 1.120 1.00 89.12 86 GLU A CA 1
ATOM 695 C C . GLU A 1 86 ? 4.091 -15.657 2.600 1.00 89.12 86 GLU A C 1
ATOM 697 O O . GLU A 1 86 ? 3.203 -16.281 3.177 1.00 89.12 86 GLU A O 1
ATOM 702 N N . ASP A 1 87 ? 4.776 -14.682 3.207 1.00 85.38 87 ASP A N 1
ATOM 703 C CA . ASP A 1 87 ? 4.568 -14.254 4.596 1.00 85.38 87 ASP A CA 1
ATOM 704 C C . ASP A 1 87 ? 3.340 -13.338 4.786 1.00 85.38 87 ASP A C 1
ATOM 706 O O . ASP A 1 87 ? 3.066 -12.875 5.894 1.00 85.38 87 ASP A O 1
ATOM 710 N N . GLY A 1 88 ? 2.597 -13.062 3.710 1.00 83.44 88 GLY A N 1
ATOM 711 C CA . GLY A 1 88 ? 1.413 -12.208 3.706 1.00 83.44 88 GLY A CA 1
ATOM 712 C C . GLY A 1 88 ? 1.703 -10.707 3.614 1.00 83.44 88 GLY A C 1
ATOM 713 O O . GLY A 1 88 ? 0.753 -9.926 3.528 1.00 83.44 88 GLY A O 1
ATOM 714 N N . SER A 1 89 ? 2.973 -10.289 3.599 1.00 89.31 89 SER A N 1
ATOM 715 C CA . SER A 1 89 ? 3.354 -8.910 3.278 1.00 89.31 89 SER A CA 1
ATOM 716 C C . SER A 1 89 ? 3.204 -8.624 1.780 1.00 89.31 89 SER A C 1
ATOM 718 O O . SER A 1 89 ? 2.989 -9.527 0.972 1.00 89.31 89 SER A O 1
ATOM 720 N N . PHE A 1 90 ? 3.314 -7.356 1.394 1.00 90.62 90 PHE A N 1
ATOM 721 C CA . PHE A 1 90 ? 3.249 -6.930 -0.001 1.00 90.62 90 PHE A CA 1
ATOM 722 C C . PHE A 1 90 ? 4.520 -6.196 -0.406 1.00 90.62 90 PHE A C 1
ATOM 724 O O . PHE A 1 90 ? 5.134 -5.513 0.411 1.00 90.62 90 PHE A O 1
ATOM 731 N N . ASN A 1 91 ? 4.872 -6.267 -1.684 1.00 90.88 91 ASN A N 1
ATOM 732 C CA . ASN A 1 91 ? 5.895 -5.429 -2.294 1.00 90.88 91 ASN A CA 1
ATOM 733 C C . ASN A 1 91 ? 5.242 -4.373 -3.185 1.00 90.88 91 ASN A C 1
ATOM 735 O O . ASN A 1 91 ? 4.355 -4.673 -3.989 1.00 90.88 91 ASN A O 1
ATOM 739 N N . ALA A 1 92 ? 5.725 -3.142 -3.050 1.00 90.00 92 ALA A N 1
ATOM 740 C CA . ALA A 1 92 ? 5.500 -2.072 -4.002 1.00 90.00 92 ALA A CA 1
ATOM 741 C C . ALA A 1 92 ? 6.088 -2.429 -5.380 1.00 90.00 92 ALA A C 1
ATOM 743 O O . ALA A 1 92 ? 7.092 -3.146 -5.447 1.00 90.00 92 ALA A O 1
ATOM 744 N N . PRO A 1 93 ? 5.531 -1.886 -6.473 1.00 87.00 93 PRO A N 1
ATOM 745 C CA . PRO A 1 93 ? 6.073 -2.073 -7.816 1.00 87.00 93 PRO A CA 1
ATOM 746 C C . PRO A 1 93 ? 7.524 -1.569 -7.921 1.00 87.00 93 PRO A C 1
ATOM 748 O O . PRO A 1 93 ? 7.827 -0.392 -7.707 1.00 87.00 93 PRO A O 1
ATOM 751 N N . THR A 1 94 ? 8.439 -2.459 -8.301 1.00 71.88 94 THR A N 1
ATOM 752 C CA . THR A 1 94 ? 9.850 -2.147 -8.563 1.00 71.88 94 THR A CA 1
ATOM 753 C C . THR A 1 94 ? 10.062 -1.743 -10.026 1.00 71.88 94 THR A C 1
ATOM 755 O O . THR A 1 94 ? 10.521 -2.547 -10.822 1.00 71.88 94 THR A O 1
ATOM 758 N N . LYS A 1 95 ? 9.789 -0.472 -10.348 1.00 61.78 95 LYS A N 1
ATOM 759 C CA . LYS A 1 95 ? 10.063 0.238 -11.624 1.00 61.78 95 LYS A CA 1
ATOM 760 C C . LYS A 1 95 ? 9.216 -0.088 -12.878 1.00 61.78 95 LYS A C 1
ATOM 762 O O . LYS A 1 95 ? 9.104 -1.209 -13.342 1.00 61.78 95 LYS A O 1
ATOM 767 N N . LEU A 1 96 ? 8.781 1.039 -13.454 1.00 52.59 96 LEU A N 1
ATOM 768 C CA . LEU A 1 96 ? 8.139 1.433 -14.723 1.00 52.59 96 LEU A CA 1
ATOM 769 C C . LEU A 1 96 ? 8.458 0.722 -16.064 1.00 52.59 96 LEU A C 1
ATOM 771 O O . LEU A 1 96 ? 8.027 1.246 -17.085 1.00 52.59 96 LEU A O 1
ATOM 775 N N . SER A 1 97 ? 9.214 -0.377 -16.139 1.00 38.12 97 SER A N 1
ATOM 776 C CA . SER A 1 97 ? 9.724 -0.885 -17.436 1.00 38.12 97 SER A CA 1
ATOM 777 C C . SER A 1 97 ? 9.029 -2.116 -18.032 1.00 38.12 97 SER A C 1
ATOM 779 O O . SER A 1 97 ? 9.469 -2.563 -19.084 1.00 38.12 97 SER A O 1
ATOM 781 N N . ASP A 1 98 ? 7.962 -2.635 -17.421 1.00 37.97 98 ASP A N 1
ATOM 782 C CA . ASP A 1 98 ? 7.241 -3.820 -17.930 1.00 37.97 98 ASP A CA 1
ATOM 783 C C . ASP A 1 98 ? 5.796 -3.509 -18.383 1.00 37.97 98 ASP A C 1
ATOM 785 O O . ASP A 1 98 ? 4.890 -4.326 -18.205 1.00 37.97 98 ASP A O 1
ATOM 789 N N . LEU A 1 99 ? 5.577 -2.321 -18.962 1.00 38.47 99 LEU A N 1
ATOM 790 C CA . LEU A 1 99 ? 4.389 -1.992 -19.766 1.00 38.47 99 LEU A CA 1
ATOM 791 C C . LEU A 1 99 ? 4.786 -1.743 -21.222 1.00 38.47 99 LEU A C 1
ATOM 793 O O . LEU A 1 99 ? 5.756 -0.981 -21.437 1.00 38.47 99 LEU A O 1
#